Protein AF-N1Q3W8-F1 (afdb_monomer_lite)

pLDDT: mean 79.98, std 11.49, range [50.47, 94.69]

Foldseek 3Di:
DPDKADFLDDPPLTQPDMDDDPPPFDWPDKDFDAQQDADPVDGPGHRGHAWIWIWTADPPPAIEIEIEHDFYADDPPRSVVSLVRRVCSRVVCCVVPVVPHHYDYDYHSNDDDD

Sequence (114 aa):
YPYRTASSSDVPFGSGVNTLISYPSRPTTSRRSSGMIATWNRGTVSRLGGPTCMRMAIEDAFAVDLYDSDIDAGDEDGHIEARTSNLQHVVDPITAASAGHAVLVFGNANLRYT

Organism: Dothistroma septosporum (strain NZE10 / CBS 128990) (NCBI:txid675120)

Radius of gy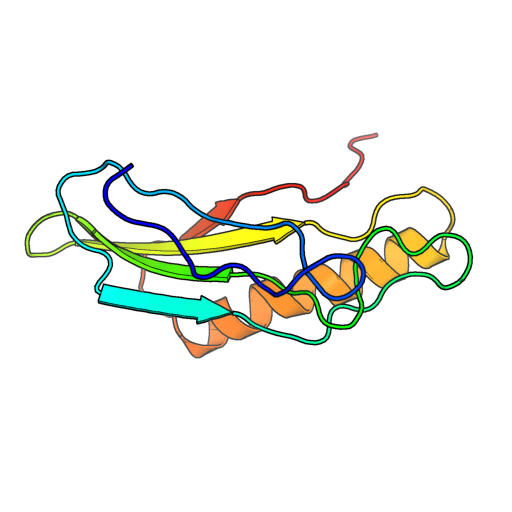ration: 14.75 Å; chains: 1; bounding box: 33×29×42 Å

Structure (mmCIF, N/CA/C/O backbone):
data_AF-N1Q3W8-F1
#
_entry.id   AF-N1Q3W8-F1
#
loop_
_atom_site.group_PDB
_atom_site.id
_atom_site.type_symbol
_atom_site.label_atom_id
_atom_site.label_alt_id
_atom_site.label_comp_id
_atom_site.label_asym_id
_atom_site.label_entity_id
_atom_site.label_seq_id
_atom_site.pdbx_PDB_ins_code
_atom_site.Cartn_x
_atom_site.Cartn_y
_atom_site.Cartn_z
_atom_site.occupancy
_atom_site.B_iso_or_equiv
_atom_site.auth_seq_id
_atom_site.auth_comp_id
_atom_site.auth_asym_id
_atom_site.auth_atom_id
_atom_site.pdbx_PDB_model_num
ATOM 1 N N . TYR A 1 1 ? -1.978 18.566 11.628 1.00 60.06 1 TYR A N 1
ATOM 2 C CA . TYR A 1 1 ? -2.890 17.458 11.313 1.00 60.06 1 TYR A CA 1
ATOM 3 C C . TYR A 1 1 ? -2.635 16.343 12.336 1.00 60.06 1 TYR A C 1
ATOM 5 O O . TYR A 1 1 ? -1.460 16.092 12.588 1.00 60.06 1 TYR A O 1
ATOM 13 N N . PRO A 1 2 ? -3.659 15.795 13.024 1.00 80.00 2 PRO A N 1
ATOM 14 C CA . PRO A 1 2 ? -3.485 15.187 14.354 1.00 80.00 2 PRO A CA 1
ATOM 15 C C . PRO A 1 2 ? -2.727 13.853 14.366 1.00 80.00 2 PRO A C 1
ATOM 17 O O . PRO A 1 2 ? -1.972 13.613 15.306 1.00 80.00 2 PRO A O 1
ATOM 20 N N . TYR A 1 3 ? -2.842 13.032 13.315 1.00 80.81 3 TYR A N 1
ATOM 21 C CA . TYR A 1 3 ? -2.086 11.784 13.184 1.00 80.81 3 TYR A CA 1
ATOM 22 C C . TYR A 1 3 ? -1.424 11.669 11.807 1.00 80.81 3 TYR A C 1
ATOM 24 O O . TYR A 1 3 ? -2.030 12.013 10.790 1.00 80.81 3 TYR A O 1
ATOM 32 N N . ARG A 1 4 ? -0.173 11.188 11.774 1.00 82.56 4 ARG A N 1
ATOM 33 C CA . ARG A 1 4 ? 0.591 10.960 10.538 1.00 82.56 4 ARG A CA 1
ATOM 34 C C . ARG A 1 4 ? 1.536 9.765 10.649 1.00 82.56 4 ARG A C 1
ATOM 36 O O . ARG A 1 4 ? 2.046 9.495 11.737 1.00 82.56 4 ARG A O 1
ATOM 43 N N . THR A 1 5 ? 1.821 9.100 9.533 1.00 81.06 5 THR A N 1
ATOM 44 C CA . THR A 1 5 ? 2.928 8.132 9.447 1.00 81.06 5 THR A CA 1
ATOM 45 C C . THR A 1 5 ? 4.279 8.833 9.597 1.00 81.06 5 THR A C 1
ATOM 47 O O . THR A 1 5 ? 4.417 10.019 9.291 1.00 81.06 5 THR A O 1
ATOM 50 N N . ALA A 1 6 ? 5.300 8.098 10.043 1.00 79.25 6 ALA A N 1
ATOM 51 C CA . ALA A 1 6 ? 6.668 8.606 10.061 1.00 79.25 6 ALA A CA 1
ATOM 52 C C . ALA A 1 6 ? 7.213 8.791 8.633 1.00 79.25 6 ALA A C 1
ATOM 54 O O . ALA A 1 6 ? 7.027 7.921 7.771 1.00 79.25 6 ALA A O 1
ATOM 55 N N . SER A 1 7 ? 7.931 9.895 8.411 1.00 76.44 7 SER A N 1
ATOM 56 C CA . SER A 1 7 ? 8.646 10.146 7.159 1.00 76.44 7 SER A CA 1
ATOM 57 C C . SER A 1 7 ? 9.686 9.053 6.906 1.00 76.44 7 SER A C 1
ATOM 59 O O . SER A 1 7 ? 10.384 8.620 7.819 1.00 76.44 7 SER A O 1
ATOM 61 N N . SER A 1 8 ? 9.798 8.608 5.656 1.00 67.25 8 SER A N 1
ATOM 62 C CA . SER A 1 8 ? 10.648 7.484 5.233 1.00 67.25 8 SER A CA 1
ATOM 63 C C . SER A 1 8 ? 12.154 7.755 5.166 1.00 67.25 8 SER A C 1
ATOM 65 O O . SER A 1 8 ? 12.856 6.850 4.738 1.00 67.25 8 SER A O 1
ATOM 67 N N . SER A 1 9 ? 12.629 8.948 5.555 1.00 65.00 9 SER A N 1
ATOM 68 C CA . SER A 1 9 ? 13.968 9.528 5.291 1.00 65.00 9 SER A CA 1
ATOM 69 C C . SER A 1 9 ? 13.946 10.636 4.227 1.00 65.00 9 SER A C 1
ATOM 71 O O . SER A 1 9 ? 12.942 10.814 3.529 1.00 65.00 9 SER A O 1
ATOM 73 N N . ASP A 1 10 ? 15.045 11.386 4.151 1.00 66.75 10 ASP A N 1
ATOM 74 C CA . ASP A 1 10 ? 15.279 12.489 3.221 1.00 66.75 10 ASP A CA 1
ATOM 75 C C . ASP A 1 10 ? 15.572 11.988 1.798 1.00 66.75 10 ASP A C 1
ATOM 77 O O . ASP A 1 10 ? 15.852 10.809 1.548 1.00 66.75 10 ASP A O 1
ATOM 81 N N . VAL A 1 11 ? 15.512 12.905 0.834 1.00 62.69 11 VAL A N 1
ATOM 82 C CA . VAL A 1 11 ? 15.938 12.650 -0.548 1.00 62.69 11 VAL A CA 1
ATOM 83 C C . VAL A 1 11 ? 17.419 12.233 -0.552 1.00 62.69 11 VAL A C 1
ATOM 85 O O . VAL A 1 11 ? 18.218 12.899 0.109 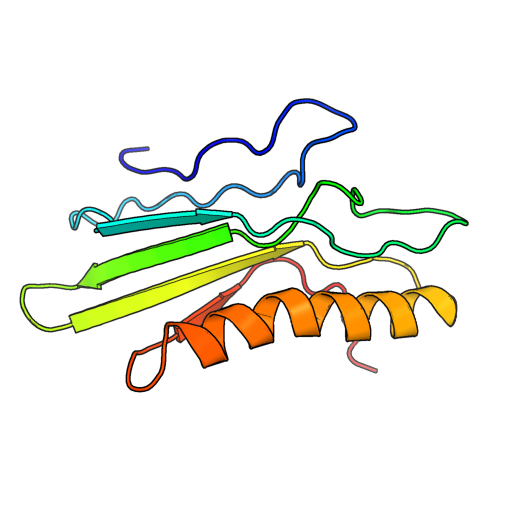1.00 62.69 11 VAL A O 1
ATOM 88 N N . PRO A 1 12 ? 17.828 11.175 -1.286 1.00 65.44 12 PRO A N 1
ATOM 89 C CA . PRO A 1 12 ? 17.070 10.366 -2.259 1.00 65.44 12 PRO A CA 1
ATOM 90 C C . PRO A 1 12 ? 16.541 9.018 -1.717 1.00 65.44 12 PRO A C 1
ATOM 92 O O . PRO A 1 12 ? 16.126 8.145 -2.481 1.00 65.44 12 PRO A O 1
ATOM 95 N N . PHE A 1 13 ? 16.599 8.800 -0.405 1.00 66.44 13 PHE A N 1
ATOM 96 C CA . PHE A 1 13 ? 16.345 7.491 0.210 1.00 66.44 13 PHE A CA 1
ATOM 97 C C . PHE A 1 13 ? 14.907 7.322 0.716 1.00 66.44 13 PHE A C 1
ATOM 99 O O . PHE A 1 13 ? 14.487 6.208 1.023 1.00 66.44 13 PHE A O 1
ATOM 106 N N . GLY A 1 14 ? 14.146 8.414 0.796 1.00 65.69 14 GLY A N 1
ATOM 107 C CA . GLY A 1 14 ? 12.733 8.386 1.145 1.00 65.69 14 GLY A CA 1
ATOM 108 C C . GLY A 1 14 ? 11.829 7.843 0.032 1.00 65.69 14 GLY A C 1
ATOM 109 O O . GLY A 1 14 ? 12.084 8.015 -1.154 1.00 65.69 14 GLY A O 1
ATOM 110 N N . SER A 1 15 ? 10.712 7.243 0.442 1.00 73.44 15 SER A N 1
ATOM 111 C CA . SER A 1 15 ? 9.580 6.865 -0.415 1.00 73.44 15 SER A CA 1
ATOM 112 C C . SER A 1 15 ? 8.749 8.047 -0.925 1.00 73.44 15 SER A C 1
ATOM 114 O O . SER A 1 15 ? 7.945 7.862 -1.820 1.00 73.44 15 SER A O 1
ATOM 116 N N . GLY A 1 16 ? 8.846 9.227 -0.299 1.00 76.25 16 GLY A N 1
ATOM 117 C CA . GLY A 1 16 ? 7.940 10.352 -0.577 1.00 76.25 16 GLY A CA 1
ATOM 118 C C . GLY A 1 16 ? 6.504 10.181 -0.049 1.00 76.25 16 GLY A C 1
ATOM 119 O O . GLY A 1 16 ? 5.745 11.145 -0.052 1.00 76.25 16 GLY A O 1
ATOM 120 N N . VAL A 1 17 ? 6.144 9.005 0.481 1.00 83.06 17 VAL A N 1
ATOM 121 C CA . VAL A 1 17 ? 4.778 8.668 0.914 1.00 83.06 17 VAL A CA 1
ATOM 122 C C . VAL A 1 17 ? 4.570 8.944 2.402 1.00 83.06 17 VAL A C 1
ATOM 124 O O . VAL A 1 17 ? 5.312 8.429 3.251 1.00 83.06 17 VAL A O 1
ATOM 127 N N . ASN A 1 18 ? 3.521 9.706 2.726 1.00 86.00 18 ASN A N 1
ATOM 128 C CA . ASN A 1 18 ? 3.043 9.926 4.089 1.00 86.00 18 ASN A CA 1
ATOM 129 C C . ASN A 1 18 ? 1.515 9.951 4.141 1.00 86.00 18 ASN A C 1
ATOM 131 O O . ASN A 1 18 ? 0.879 10.729 3.436 1.00 86.00 18 ASN A O 1
ATOM 135 N N . THR A 1 19 ? 0.949 9.206 5.086 1.00 86.25 19 THR A N 1
ATOM 136 C CA . THR A 1 19 ? -0.490 9.183 5.341 1.00 86.25 19 THR A CA 1
ATOM 137 C C . THR A 1 19 ? -0.839 10.112 6.495 1.00 86.25 19 THR A C 1
ATOM 139 O O . THR A 1 19 ? -0.171 10.116 7.533 1.00 86.25 19 THR A O 1
ATOM 142 N N . LEU A 1 20 ? -1.903 10.890 6.317 1.00 87.81 20 LEU A N 1
ATOM 143 C CA . LEU A 1 20 ? -2.459 11.811 7.299 1.00 87.81 20 LEU A CA 1
ATOM 144 C C . LEU A 1 20 ? -3.909 11.352 7.609 1.00 87.81 20 LEU A C 1
ATOM 146 O O . LEU A 1 20 ? -4.727 11.319 6.698 1.00 87.81 20 LEU A O 1
ATOM 150 N N . ILE A 1 21 ? -4.224 11.003 8.875 1.00 82.25 21 ILE A N 1
ATOM 151 C CA . ILE A 1 21 ? -5.608 10.864 9.448 1.00 82.25 21 ILE A CA 1
ATOM 152 C C . ILE A 1 21 ? -6.131 11.994 10.407 1.00 82.25 21 ILE A C 1
ATOM 154 O O . ILE A 1 21 ? -5.508 12.298 11.430 1.00 82.25 21 ILE A O 1
ATOM 158 N N . SER A 1 22 ? -7.255 12.646 10.070 1.00 84.56 22 SER A N 1
ATOM 159 C CA . SER A 1 22 ? -7.913 13.754 10.807 1.00 84.56 22 SER A CA 1
ATOM 160 C C . SER A 1 22 ? -9.180 13.289 11.483 1.00 84.56 22 SER A C 1
ATOM 162 O O . SER A 1 22 ? -9.815 14.045 12.214 1.00 84.56 22 SER A O 1
ATOM 164 N N . TYR A 1 23 ? -9.564 12.058 11.184 1.00 81.19 23 TYR A N 1
ATOM 165 C CA . TYR A 1 23 ? -10.642 11.388 11.851 1.00 81.19 23 TYR A CA 1
ATOM 166 C C . TYR A 1 23 ? -10.302 11.286 13.353 1.00 81.19 23 TYR A C 1
ATOM 168 O O . TYR A 1 23 ? -9.135 11.088 13.702 1.00 81.19 23 TYR A O 1
ATOM 176 N N . PRO A 1 24 ? -11.281 11.497 14.250 1.00 75.75 24 PRO A N 1
ATOM 177 C CA . PRO A 1 24 ? -11.030 11.633 15.684 1.00 75.75 24 PRO A CA 1
ATOM 178 C C . PRO A 1 24 ? -10.507 10.354 16.344 1.00 75.75 24 PRO A C 1
ATOM 180 O O . PRO A 1 24 ? -9.966 10.422 17.448 1.00 75.75 24 PRO A O 1
ATOM 183 N N . SER A 1 25 ? -10.641 9.196 15.694 1.00 70.19 25 SER A N 1
ATOM 184 C CA . SER A 1 25 ? -10.041 7.969 16.199 1.00 70.19 25 SER A CA 1
ATOM 185 C C . SER A 1 25 ? -8.533 7.934 15.950 1.00 70.19 25 SER A C 1
ATOM 187 O O . SER A 1 25 ? -8.001 8.349 14.916 1.00 70.19 25 SER A O 1
ATOM 189 N N . ARG A 1 26 ? -7.819 7.407 16.941 1.00 71.69 26 ARG A N 1
ATOM 190 C CA . ARG A 1 26 ? -6.369 7.279 16.890 1.00 71.69 26 ARG A CA 1
ATOM 191 C C . ARG A 1 26 ? -5.983 6.029 16.086 1.00 71.69 26 ARG A C 1
ATOM 193 O O . ARG A 1 26 ? -6.529 4.957 16.354 1.00 71.69 26 ARG A O 1
ATOM 200 N N . PRO A 1 27 ? -4.996 6.107 15.176 1.00 75.50 27 PRO A N 1
ATOM 201 C CA . PRO A 1 27 ? -4.422 4.910 14.579 1.00 75.50 27 PRO A CA 1
ATOM 202 C C . PRO A 1 27 ? -3.766 4.035 15.653 1.00 75.50 27 PRO A C 1
ATOM 204 O O . PRO A 1 27 ? -3.048 4.529 16.527 1.00 75.50 27 PRO A O 1
ATOM 207 N N . THR A 1 28 ? -4.009 2.729 15.590 1.00 74.38 28 THR A N 1
ATOM 208 C CA . THR A 1 28 ? -3.518 1.757 16.578 1.00 74.38 28 THR A CA 1
ATOM 209 C C . THR A 1 28 ? -2.170 1.165 16.184 1.00 74.38 28 THR A C 1
ATOM 211 O O . THR A 1 28 ? -1.401 0.749 17.049 1.00 74.38 28 THR A O 1
ATOM 214 N N . THR A 1 29 ? -1.836 1.179 14.892 1.00 75.88 29 THR A N 1
ATOM 215 C CA . THR A 1 29 ? -0.539 0.742 14.366 1.00 75.88 29 THR A CA 1
ATOM 216 C C . THR A 1 29 ? -0.091 1.640 13.215 1.00 75.88 29 THR A C 1
ATOM 218 O O . THR A 1 29 ? -0.910 2.211 12.503 1.00 75.88 29 THR A O 1
ATOM 221 N N . SER A 1 30 ? 1.224 1.766 13.022 1.00 76.81 30 SER A N 1
ATOM 222 C CA . SER A 1 30 ? 1.832 2.406 11.852 1.00 76.81 30 SER A CA 1
ATOM 223 C C . SER A 1 30 ? 3.128 1.674 11.527 1.00 76.81 30 SER A C 1
ATOM 225 O O . SER A 1 30 ? 4.007 1.561 12.381 1.00 76.81 30 SER A O 1
ATOM 227 N N . ARG A 1 31 ? 3.252 1.170 10.303 1.00 76.06 31 ARG A N 1
ATOM 228 C CA . ARG A 1 31 ? 4.405 0.426 9.789 1.00 76.06 31 ARG A CA 1
ATOM 229 C C . ARG A 1 31 ? 4.740 0.897 8.378 1.00 76.06 31 ARG A C 1
ATOM 231 O O . ARG A 1 31 ? 3.905 1.462 7.681 1.00 76.06 31 ARG A O 1
ATOM 238 N N . ARG A 1 32 ? 5.977 0.659 7.960 1.00 77.31 32 ARG A N 1
ATOM 239 C CA . ARG A 1 32 ? 6.443 0.899 6.595 1.00 77.31 32 ARG A CA 1
ATOM 240 C C . ARG A 1 32 ? 7.148 -0.355 6.114 1.00 77.31 32 ARG A C 1
ATOM 242 O O . ARG A 1 32 ? 7.949 -0.919 6.857 1.00 77.31 32 ARG A O 1
ATOM 249 N N . SER A 1 33 ? 6.820 -0.781 4.906 1.00 68.38 33 SER A N 1
ATOM 250 C CA . SER A 1 33 ? 7.561 -1.818 4.201 1.00 68.38 33 SER A CA 1
ATOM 251 C C . SER A 1 33 ? 8.694 -1.170 3.399 1.00 68.38 33 SER A C 1
ATOM 253 O O . SER A 1 33 ? 8.596 -0.006 3.006 1.00 68.38 33 SER A O 1
ATOM 255 N N . SER A 1 34 ? 9.789 -1.894 3.202 1.00 65.06 34 SER A N 1
ATOM 256 C CA . SER A 1 34 ? 10.953 -1.464 2.426 1.00 65.06 34 SER A CA 1
ATOM 257 C C . SER A 1 34 ? 11.211 -2.437 1.276 1.00 65.06 34 SER A C 1
ATOM 259 O O . SER A 1 34 ? 10.780 -3.590 1.324 1.00 65.06 34 SER A O 1
ATOM 261 N N . GLY A 1 35 ? 11.936 -1.982 0.252 1.00 60.81 35 GLY A N 1
ATOM 262 C CA . GLY A 1 35 ? 12.439 -2.861 -0.804 1.00 60.81 35 GLY A CA 1
ATOM 263 C C . GLY A 1 35 ? 11.628 -2.883 -2.097 1.00 60.81 35 GLY A C 1
ATOM 264 O O . GLY A 1 35 ? 11.688 -3.890 -2.793 1.00 60.81 35 GLY A O 1
ATOM 265 N N . MET A 1 36 ? 10.899 -1.814 -2.448 1.00 64.88 36 MET A N 1
ATOM 266 C CA . MET A 1 36 ? 10.297 -1.729 -3.786 1.00 64.88 36 MET A CA 1
ATOM 267 C C . MET A 1 36 ? 11.376 -1.720 -4.880 1.00 64.88 36 MET A C 1
ATOM 269 O O . MET A 1 36 ? 12.432 -1.107 -4.741 1.00 64.88 36 MET A O 1
ATOM 273 N N . ILE A 1 37 ? 11.118 -2.402 -5.993 1.00 61.34 37 ILE A N 1
ATOM 274 C CA . ILE A 1 37 ? 12.024 -2.446 -7.145 1.00 61.34 37 ILE A CA 1
ATOM 275 C C . ILE A 1 37 ? 11.661 -1.317 -8.111 1.00 61.34 37 ILE A C 1
ATOM 277 O O . ILE A 1 37 ? 10.496 -1.151 -8.443 1.00 61.34 37 ILE A O 1
ATOM 281 N N . ALA A 1 38 ? 12.658 -0.580 -8.597 1.00 59.56 38 ALA A N 1
ATOM 282 C CA . ALA A 1 38 ? 12.479 0.421 -9.647 1.00 59.56 38 ALA A CA 1
ATOM 283 C C . ALA A 1 38 ? 13.347 0.101 -10.865 1.00 59.56 38 ALA A C 1
ATOM 285 O O . ALA A 1 38 ? 14.445 -0.469 -10.730 1.00 59.56 38 ALA A O 1
ATOM 286 N N . THR A 1 39 ? 12.870 0.506 -12.041 1.00 58.06 39 THR A N 1
ATOM 287 C CA . THR A 1 39 ? 13.570 0.307 -13.316 1.00 58.06 39 THR A CA 1
ATOM 288 C C . THR A 1 39 ? 14.819 1.191 -13.381 1.00 58.06 39 THR A C 1
ATOM 290 O O . THR A 1 39 ? 14.767 2.391 -13.122 1.00 58.06 39 THR A O 1
ATOM 293 N N . TRP A 1 40 ? 15.976 0.609 -13.723 1.00 52.62 40 TRP A N 1
ATOM 294 C CA . TRP A 1 40 ? 17.284 1.286 -13.639 1.00 52.62 40 TRP A CA 1
ATOM 295 C C . TRP A 1 40 ? 17.427 2.494 -14.579 1.00 52.62 40 TRP A C 1
ATOM 297 O O . TRP A 1 40 ? 18.239 3.376 -14.308 1.00 52.62 40 TRP A O 1
ATOM 307 N N . ASN A 1 41 ? 16.655 2.561 -15.672 1.00 50.47 41 ASN A N 1
ATOM 308 C CA . ASN A 1 41 ? 16.838 3.622 -16.665 1.00 50.47 41 ASN A CA 1
ATOM 309 C C . ASN A 1 41 ? 16.301 4.993 -16.195 1.00 50.47 41 ASN A C 1
ATOM 311 O O . ASN A 1 41 ? 16.799 6.005 -16.685 1.00 50.47 41 ASN A O 1
ATOM 315 N N . ARG A 1 42 ? 15.344 5.032 -15.248 1.00 54.47 42 ARG A N 1
ATOM 316 C CA . ARG A 1 42 ? 14.655 6.240 -14.746 1.00 54.47 42 ARG A CA 1
ATOM 317 C C . ARG A 1 42 ? 13.904 5.969 -13.431 1.00 54.47 42 ARG A C 1
ATOM 319 O O . ARG A 1 42 ? 12.750 6.354 -13.307 1.00 54.47 42 ARG A O 1
ATOM 326 N N . GLY A 1 43 ? 14.511 5.269 -12.470 1.00 53.31 43 GLY A N 1
ATOM 327 C CA . GLY A 1 43 ? 13.811 4.829 -11.255 1.00 53.31 43 GLY A CA 1
ATOM 328 C C . GLY A 1 43 ? 13.058 5.970 -10.565 1.00 53.31 43 GLY A C 1
ATOM 329 O O . GLY A 1 43 ? 13.679 6.866 -9.995 1.00 53.31 43 GLY A O 1
ATOM 330 N N . THR A 1 44 ? 11.725 5.953 -10.646 1.00 60.59 44 THR A N 1
ATO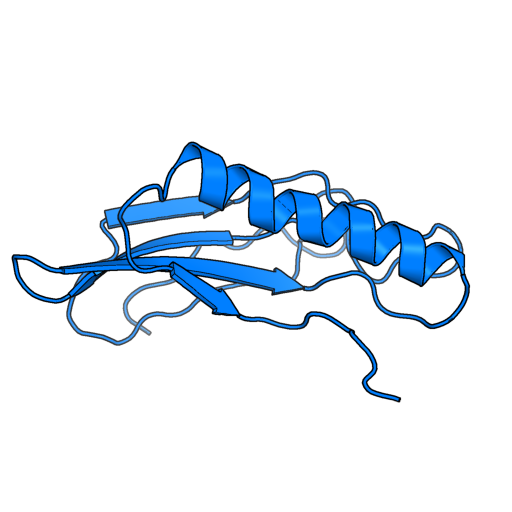M 331 C CA . THR A 1 44 ? 10.865 6.987 -10.046 1.00 60.59 44 THR A CA 1
ATOM 332 C C . THR A 1 44 ? 10.518 6.661 -8.598 1.00 60.59 44 THR A C 1
ATOM 334 O O . THR A 1 44 ? 10.055 7.528 -7.865 1.00 60.59 44 THR A O 1
ATOM 337 N N . VAL A 1 45 ? 10.782 5.422 -8.180 1.00 63.69 45 VAL A N 1
ATOM 338 C CA . VAL A 1 45 ? 10.606 4.910 -6.823 1.00 63.69 45 VAL A CA 1
ATOM 339 C C . VAL A 1 45 ? 11.966 4.558 -6.219 1.00 63.69 45 VAL A C 1
ATOM 341 O O . VAL A 1 45 ? 12.830 3.962 -6.865 1.00 63.69 45 VAL A O 1
ATOM 344 N N . SER A 1 46 ? 12.186 4.941 -4.960 1.00 62.84 46 SER A N 1
ATOM 345 C CA . SER A 1 46 ? 13.422 4.602 -4.247 1.00 62.84 46 SER A CA 1
ATOM 346 C C . SER A 1 46 ? 13.416 3.127 -3.847 1.00 62.84 46 SER A C 1
ATOM 348 O O . SER A 1 46 ? 12.448 2.664 -3.250 1.00 62.84 46 SER A O 1
ATOM 350 N N . ARG A 1 47 ? 14.525 2.402 -4.069 1.00 60.22 47 ARG A N 1
ATOM 351 C CA . ARG A 1 47 ? 14.680 1.001 -3.614 1.00 60.22 47 ARG A CA 1
ATOM 352 C C . ARG A 1 47 ? 14.600 0.827 -2.095 1.00 60.22 47 ARG A C 1
ATOM 354 O O . ARG A 1 47 ? 14.408 -0.277 -1.593 1.00 60.22 47 ARG A O 1
ATOM 361 N N . LEU A 1 48 ? 14.770 1.923 -1.359 1.00 56.06 48 LEU A N 1
ATOM 362 C CA . LEU A 1 48 ? 14.624 1.981 0.095 1.00 56.06 48 LEU A CA 1
ATOM 363 C C . LEU A 1 48 ? 13.220 2.444 0.522 1.00 56.06 48 LEU A C 1
ATOM 365 O O . LEU A 1 48 ? 12.882 2.377 1.703 1.00 56.06 48 LEU A O 1
ATOM 369 N N . GLY A 1 49 ? 12.399 2.878 -0.438 1.00 63.56 49 GLY A N 1
ATOM 370 C CA . GLY A 1 49 ? 10.996 3.216 -0.267 1.00 63.56 49 GLY A CA 1
ATOM 371 C C . GLY A 1 49 ? 10.082 1.999 -0.404 1.00 63.56 49 GLY A C 1
ATOM 372 O O . GLY A 1 49 ? 10.446 0.964 -0.964 1.00 63.56 49 GLY A O 1
ATOM 373 N N . GLY A 1 50 ? 8.888 2.118 0.160 1.00 75.94 50 GLY A N 1
ATOM 374 C CA . GLY A 1 50 ? 7.857 1.096 0.108 1.00 75.94 50 GLY A CA 1
ATOM 375 C C . GLY A 1 50 ? 6.564 1.590 0.749 1.00 75.94 50 GLY A C 1
ATOM 376 O O . GLY A 1 50 ? 6.533 2.714 1.280 1.00 75.94 50 GLY A O 1
ATOM 377 N N . PRO A 1 51 ? 5.498 0.775 0.691 1.00 84.75 51 PRO A N 1
ATOM 378 C CA . PRO A 1 51 ? 4.181 1.207 1.120 1.00 84.75 51 PRO A CA 1
ATOM 379 C C . PRO A 1 51 ? 4.147 1.447 2.632 1.00 84.75 51 PRO A C 1
ATOM 381 O O . PRO A 1 51 ? 4.853 0.786 3.409 1.00 84.75 51 PRO A O 1
ATOM 384 N N . THR A 1 52 ? 3.316 2.389 3.071 1.00 87.38 52 THR A N 1
ATOM 385 C CA . THR A 1 52 ? 2.953 2.499 4.487 1.00 87.38 52 THR A CA 1
ATOM 386 C C . THR A 1 52 ? 1.748 1.615 4.769 1.00 87.38 52 THR A C 1
ATOM 388 O O . THR A 1 52 ? 0.900 1.387 3.913 1.00 87.38 52 THR A O 1
ATOM 391 N N . CYS A 1 53 ? 1.687 1.102 5.991 1.00 88.69 53 CYS A N 1
ATOM 392 C CA . CYS A 1 53 ? 0.547 0.376 6.521 1.00 88.69 53 CYS A CA 1
ATOM 393 C C . CYS A 1 53 ? 0.148 1.005 7.855 1.00 88.69 53 CYS A C 1
ATOM 395 O O . CYS A 1 53 ? 0.997 1.261 8.714 1.00 88.69 53 CYS A O 1
ATOM 397 N N . MET A 1 54 ? -1.140 1.252 8.047 1.00 88.31 54 MET A N 1
ATOM 398 C CA . MET A 1 54 ? -1.679 1.826 9.274 1.00 88.31 54 MET A CA 1
ATOM 399 C C . MET A 1 54 ? -3.048 1.224 9.572 1.00 88.31 54 MET A C 1
ATOM 401 O O . MET A 1 54 ? -3.896 1.186 8.692 1.00 88.31 54 MET A O 1
ATOM 405 N N . ARG A 1 55 ? -3.296 0.798 10.815 1.00 89.06 55 ARG A N 1
ATOM 406 C CA . ARG A 1 55 ? -4.646 0.411 11.252 1.00 89.06 55 ARG A CA 1
ATOM 407 C C . ARG A 1 55 ? -5.333 1.589 11.918 1.00 89.06 55 ARG A C 1
ATOM 409 O O . ARG A 1 55 ? -4.828 2.124 12.908 1.00 89.06 55 ARG A O 1
ATOM 416 N N . MET A 1 56 ? -6.501 1.958 11.408 1.00 87.56 56 MET A N 1
ATOM 417 C CA . MET A 1 56 ? -7.378 2.966 11.994 1.00 87.56 56 MET A CA 1
ATOM 418 C C . MET A 1 56 ? -8.607 2.278 12.586 1.00 87.56 56 MET A C 1
ATOM 420 O O . MET A 1 56 ? -9.360 1.638 11.859 1.00 87.56 56 MET A O 1
ATOM 424 N N . ALA A 1 57 ? -8.817 2.405 13.896 1.00 85.06 57 ALA A N 1
ATOM 425 C CA . ALA A 1 57 ? -10.084 2.004 14.507 1.00 85.06 57 ALA A CA 1
ATOM 426 C C . ALA A 1 57 ? -11.187 2.979 14.068 1.00 85.06 57 ALA A C 1
ATOM 428 O O . ALA A 1 57 ? -10.935 4.172 13.981 1.00 85.06 57 ALA A O 1
ATOM 429 N N . ILE A 1 58 ? -12.392 2.516 13.784 1.00 82.81 58 ILE A N 1
ATOM 430 C CA . ILE A 1 58 ? -13.572 3.334 13.508 1.00 82.81 58 ILE A CA 1
ATOM 431 C C . ILE A 1 58 ? -14.605 2.908 14.541 1.00 82.81 58 ILE A C 1
ATOM 433 O O . ILE A 1 58 ? -15.097 1.784 14.498 1.00 82.81 58 ILE A O 1
ATOM 437 N N . GLU A 1 59 ? -14.890 3.794 15.494 1.00 79.06 59 GLU A N 1
ATOM 438 C CA . GLU A 1 59 ? -15.682 3.444 16.680 1.00 79.06 59 GLU A CA 1
ATOM 439 C C . GLU A 1 59 ? -15.087 2.227 17.427 1.00 79.06 59 GLU A C 1
ATOM 441 O O . GLU A 1 59 ? -13.948 1.820 17.181 1.00 79.06 59 GLU A O 1
ATOM 446 N N . ASP A 1 60 ? -15.822 1.662 18.383 1.00 72.88 60 ASP A N 1
ATOM 447 C CA . ASP A 1 60 ? -15.286 0.615 19.263 1.00 72.88 60 ASP A CA 1
ATOM 448 C C . ASP A 1 60 ? -15.174 -0.765 18.586 1.00 72.88 60 ASP A C 1
ATOM 450 O O . ASP A 1 60 ? -14.483 -1.646 19.096 1.00 72.88 60 ASP A O 1
ATOM 454 N N . ALA A 1 61 ? -15.837 -0.969 17.441 1.00 77.38 61 ALA A N 1
ATOM 455 C CA . ALA A 1 61 ? -15.997 -2.291 16.828 1.00 77.38 61 ALA A CA 1
ATOM 456 C C . ALA A 1 61 ? -15.440 -2.426 15.403 1.00 77.38 61 ALA A C 1
ATOM 458 O O . ALA A 1 61 ? -15.288 -3.553 14.929 1.00 77.38 61 ALA A O 1
ATOM 459 N N . PHE A 1 62 ? -15.131 -1.328 14.708 1.00 84.25 62 PHE A N 1
ATOM 460 C CA . PHE A 1 62 ? -14.655 -1.392 13.327 1.00 84.25 62 PHE A CA 1
ATOM 461 C C . PHE A 1 62 ? -13.192 -0.978 13.234 1.00 84.25 62 PHE A C 1
ATOM 463 O O . PHE A 1 62 ? -12.683 -0.183 14.017 1.00 84.25 62 PHE A O 1
ATOM 470 N N . ALA A 1 63 ? -12.485 -1.534 12.260 1.00 87.06 63 ALA A N 1
ATOM 471 C CA . ALA A 1 63 ? -11.143 -1.099 11.922 1.00 87.06 63 ALA A CA 1
ATOM 472 C C . ALA A 1 63 ? -10.948 -1.194 10.414 1.00 87.06 63 ALA A C 1
ATOM 474 O O . ALA A 1 63 ? -11.476 -2.101 9.766 1.00 87.06 63 ALA A O 1
ATOM 475 N N . VAL A 1 64 ? -10.178 -0.256 9.876 1.00 91.12 64 VAL A N 1
ATOM 476 C CA . VAL A 1 64 ? -9.754 -0.254 8.479 1.00 91.12 64 VAL A CA 1
ATOM 477 C C . VAL A 1 64 ? -8.236 -0.266 8.441 1.00 91.12 64 VAL A C 1
ATOM 479 O O . VAL A 1 64 ? -7.576 0.544 9.101 1.00 91.12 64 VAL A O 1
ATOM 482 N N . ASP A 1 65 ? -7.693 -1.190 7.659 1.00 92.56 65 ASP A N 1
ATOM 483 C CA . ASP A 1 65 ? -6.276 -1.239 7.339 1.00 92.56 65 ASP A CA 1
ATOM 484 C C . ASP A 1 65 ? -5.999 -0.395 6.101 1.00 92.56 65 ASP A C 1
ATOM 486 O O . ASP A 1 65 ? -6.535 -0.629 5.020 1.00 92.56 65 ASP A O 1
ATOM 490 N N . LEU A 1 66 ? -5.174 0.623 6.292 1.00 92.06 66 LEU A N 1
ATOM 491 C CA . LEU A 1 66 ? -4.800 1.618 5.304 1.00 92.06 66 LEU A CA 1
ATOM 492 C C . LEU A 1 66 ? -3.446 1.244 4.709 1.00 92.06 66 LEU A C 1
ATOM 494 O O . LEU A 1 66 ? -2.477 1.087 5.457 1.00 92.06 66 LEU A O 1
ATOM 498 N N . TYR A 1 67 ? -3.378 1.151 3.384 1.00 92.50 67 TYR A N 1
ATOM 499 C CA . TYR A 1 67 ? -2.150 0.909 2.633 1.00 92.50 67 TYR A CA 1
ATOM 500 C C . TYR A 1 67 ? -1.941 2.027 1.614 1.00 92.50 67 TYR A C 1
ATOM 502 O O . TYR A 1 67 ? -2.720 2.149 0.670 1.00 92.50 67 TYR A O 1
ATOM 510 N N . ASP A 1 68 ? -0.900 2.833 1.821 1.00 91.50 68 ASP A N 1
ATOM 511 C CA . ASP A 1 68 ? -0.532 3.964 0.961 1.00 91.50 68 ASP A CA 1
ATOM 512 C C . ASP A 1 68 ? 0.742 3.623 0.190 1.00 91.50 68 ASP A C 1
ATOM 514 O O . ASP A 1 68 ? 1.719 3.138 0.775 1.00 91.50 68 ASP A O 1
ATOM 518 N N . SER A 1 69 ? 0.752 3.864 -1.116 1.00 89.38 69 SER A N 1
ATOM 519 C CA . SER A 1 69 ? 1.879 3.512 -1.977 1.00 89.38 69 SER A CA 1
ATOM 520 C C . SER A 1 69 ? 2.074 4.500 -3.120 1.00 89.38 69 SER A C 1
ATOM 522 O O . SER A 1 69 ? 1.121 5.077 -3.636 1.00 89.38 69 SER A O 1
ATOM 524 N N . ASP A 1 70 ? 3.324 4.651 -3.539 1.00 88.19 70 ASP A N 1
ATOM 525 C CA . ASP A 1 70 ? 3.687 5.243 -4.822 1.00 88.19 70 ASP A CA 1
ATOM 526 C C . ASP A 1 70 ? 4.471 4.172 -5.576 1.00 88.19 70 ASP A C 1
ATOM 528 O O . ASP A 1 70 ? 5.445 3.629 -5.053 1.00 88.19 70 ASP A O 1
ATOM 532 N N . ILE A 1 71 ? 3.949 3.772 -6.727 1.00 88.50 71 ILE A N 1
ATOM 533 C CA . ILE A 1 71 ? 4.373 2.604 -7.504 1.00 88.50 71 ILE A CA 1
ATOM 534 C C . ILE A 1 71 ? 5.221 3.077 -8.698 1.00 88.50 71 ILE A C 1
ATOM 536 O O . ILE A 1 71 ? 5.098 4.219 -9.118 1.00 88.50 71 ILE A O 1
ATOM 540 N N . ASP A 1 72 ? 6.093 2.243 -9.266 1.00 87.75 72 ASP A N 1
ATOM 541 C CA . ASP A 1 72 ? 6.975 2.640 -10.377 1.00 87.75 72 ASP A CA 1
ATOM 542 C C . ASP A 1 72 ? 6.226 3.289 -11.573 1.00 87.75 72 ASP A C 1
ATOM 544 O O . ASP A 1 72 ? 5.199 2.798 -12.059 1.00 87.75 72 ASP A O 1
ATOM 548 N N . ALA A 1 73 ? 6.743 4.423 -12.050 1.00 85.62 73 ALA A N 1
ATOM 549 C CA . ALA A 1 73 ? 6.173 5.223 -13.130 1.00 85.62 73 ALA A CA 1
ATOM 550 C C . ALA A 1 73 ? 7.039 5.128 -14.392 1.00 85.62 73 ALA A C 1
ATOM 552 O O . ALA A 1 73 ? 8.251 4.977 -14.304 1.00 85.62 73 ALA A O 1
ATOM 553 N N . GLY A 1 74 ? 6.414 5.267 -15.562 1.00 84.62 74 GLY A N 1
ATOM 554 C CA . GLY A 1 74 ? 7.058 5.078 -16.869 1.00 84.62 74 GLY A CA 1
ATOM 555 C C . GLY A 1 74 ? 6.257 4.124 -17.753 1.00 84.62 74 GLY A C 1
ATOM 556 O O . GLY A 1 74 ? 5.224 3.593 -17.321 1.00 84.62 74 GLY A O 1
ATOM 557 N N . ASP A 1 75 ? 6.686 3.927 -18.997 1.00 85.38 75 ASP A N 1
ATOM 558 C CA . ASP A 1 75 ? 5.921 3.165 -19.995 1.00 85.38 75 ASP A CA 1
ATOM 559 C C . ASP A 1 75 ? 6.700 2.216 -20.884 1.00 85.38 75 ASP A C 1
ATOM 561 O O . ASP A 1 75 ? 6.098 1.510 -21.689 1.00 85.38 75 ASP A O 1
ATOM 565 N N . GLU A 1 76 ? 8.000 2.1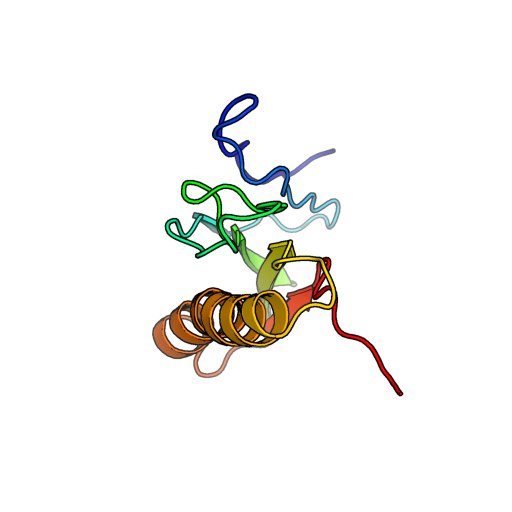17 -20.674 1.00 85.75 76 GLU A N 1
ATOM 566 C CA . GLU A 1 76 ? 8.797 1.013 -21.175 1.00 85.75 76 GLU A CA 1
ATOM 567 C C . GLU A 1 76 ? 8.439 -0.306 -20.459 1.00 85.75 76 GLU A C 1
ATOM 569 O O . GLU A 1 76 ? 7.973 -0.310 -19.315 1.00 85.75 76 GLU A O 1
ATOM 574 N N . ASP A 1 77 ? 8.705 -1.446 -21.105 1.00 86.31 77 ASP A N 1
ATOM 575 C CA . ASP A 1 77 ? 8.342 -2.784 -20.601 1.00 86.31 77 ASP A CA 1
ATOM 576 C C . ASP A 1 77 ? 8.854 -3.057 -19.175 1.00 86.31 77 ASP A C 1
ATOM 578 O O . ASP A 1 77 ? 8.136 -3.613 -18.342 1.00 86.31 77 ASP A O 1
ATOM 582 N N . GLY A 1 78 ? 10.059 -2.572 -18.852 1.00 84.62 78 GLY A N 1
ATOM 583 C CA . GLY A 1 78 ? 10.639 -2.701 -17.512 1.00 84.62 78 GLY A CA 1
ATOM 584 C C . GLY A 1 78 ? 9.793 -2.049 -16.412 1.00 84.62 78 GLY A C 1
ATOM 585 O O . GLY A 1 78 ? 9.736 -2.565 -15.298 1.00 84.62 78 GLY A O 1
ATOM 586 N N . HIS A 1 79 ? 9.063 -0.975 -16.728 1.00 84.44 79 HIS A N 1
ATOM 587 C CA . HIS A 1 79 ? 8.155 -0.335 -15.779 1.00 84.44 79 HIS A CA 1
ATOM 588 C C . HIS A 1 79 ? 6.915 -1.190 -15.509 1.00 84.44 79 HIS A C 1
ATOM 590 O O . HIS A 1 79 ? 6.413 -1.212 -14.391 1.00 84.44 79 HIS A O 1
ATOM 596 N N . ILE A 1 80 ? 6.417 -1.944 -16.494 1.00 86.50 80 ILE A N 1
ATOM 597 C CA . ILE A 1 80 ? 5.284 -2.862 -16.287 1.00 86.50 80 ILE A CA 1
ATOM 598 C C . ILE A 1 80 ? 5.690 -3.994 -15.331 1.00 86.50 80 ILE A C 1
ATOM 600 O O . ILE A 1 80 ? 4.945 -4.321 -14.399 1.00 86.50 80 ILE A O 1
ATOM 604 N N . GLU A 1 81 ? 6.888 -4.552 -15.512 1.00 86.56 81 GLU A N 1
ATOM 605 C CA . GLU A 1 81 ? 7.449 -5.570 -14.617 1.00 86.56 81 GLU A CA 1
ATOM 606 C C . GLU A 1 81 ? 7.686 -5.016 -13.204 1.00 86.56 81 GLU A C 1
ATOM 608 O O . GLU A 1 81 ? 7.267 -5.628 -12.216 1.00 86.56 81 GLU A O 1
ATOM 613 N N . ALA A 1 82 ? 8.283 -3.824 -13.095 1.00 86.25 82 ALA A N 1
ATOM 614 C CA . ALA A 1 82 ? 8.514 -3.154 -11.818 1.00 86.25 82 ALA A CA 1
ATOM 615 C C . ALA A 1 82 ? 7.200 -2.872 -11.076 1.00 86.25 82 ALA A C 1
ATOM 617 O O . ALA A 1 82 ? 7.092 -3.197 -9.894 1.00 86.25 82 ALA A O 1
ATOM 618 N N . ARG A 1 83 ? 6.162 -2.373 -11.763 1.00 88.56 83 ARG A N 1
ATOM 619 C CA . ARG A 1 83 ? 4.825 -2.175 -11.178 1.00 88.56 83 ARG A CA 1
ATOM 620 C C . ARG A 1 83 ? 4.219 -3.469 -10.662 1.00 88.56 83 ARG A C 1
ATOM 622 O O . ARG A 1 83 ? 3.698 -3.491 -9.550 1.00 88.56 83 ARG A O 1
ATOM 629 N N . THR A 1 84 ? 4.318 -4.547 -11.436 1.00 88.12 84 THR A N 1
ATOM 630 C CA . THR A 1 84 ? 3.825 -5.867 -11.020 1.00 88.12 84 THR A CA 1
ATOM 631 C C . THR A 1 84 ? 4.516 -6.317 -9.732 1.00 88.12 84 THR A C 1
ATOM 633 O O . THR A 1 84 ? 3.850 -6.704 -8.772 1.00 88.12 84 THR A O 1
ATOM 636 N N . SER A 1 85 ? 5.843 -6.177 -9.660 1.00 87.69 85 SER A N 1
ATOM 637 C CA . SER A 1 85 ? 6.606 -6.458 -8.441 1.00 87.69 85 SER A CA 1
ATOM 638 C C . SER A 1 85 ? 6.214 -5.536 -7.280 1.00 87.69 85 SER A C 1
ATOM 640 O O . SER A 1 85 ? 6.007 -6.009 -6.168 1.00 87.69 85 SER A O 1
ATOM 642 N N . ASN A 1 86 ? 6.066 -4.229 -7.509 1.00 88.06 86 ASN A N 1
ATOM 643 C CA . ASN A 1 86 ? 5.705 -3.259 -6.471 1.00 88.06 86 ASN A CA 1
ATOM 644 C C . ASN A 1 86 ? 4.317 -3.521 -5.879 1.00 88.06 86 ASN A C 1
ATOM 646 O O . ASN A 1 86 ? 4.144 -3.401 -4.667 1.00 88.06 86 ASN A O 1
ATOM 650 N N . LEU A 1 87 ? 3.344 -3.911 -6.708 1.00 89.31 87 LEU A N 1
ATOM 651 C CA . LEU A 1 87 ? 2.014 -4.300 -6.241 1.00 89.31 87 LEU A CA 1
ATOM 652 C C . LEU A 1 87 ? 2.087 -5.503 -5.297 1.00 89.31 87 LEU A C 1
ATOM 654 O O . LEU A 1 87 ? 1.356 -5.535 -4.308 1.00 89.31 87 LEU A O 1
ATOM 658 N N . GLN A 1 88 ? 3.019 -6.435 -5.512 1.00 90.12 88 GLN A N 1
ATOM 659 C CA . GLN A 1 88 ? 3.233 -7.541 -4.577 1.00 90.12 88 GLN A CA 1
ATOM 660 C C . GLN A 1 88 ? 3.651 -7.043 -3.183 1.00 90.12 88 GLN A C 1
ATOM 662 O O . GLN A 1 88 ? 3.129 -7.526 -2.182 1.00 90.12 88 GLN A O 1
ATOM 667 N N . HIS A 1 89 ? 4.478 -5.993 -3.096 1.00 87.31 89 HIS A N 1
ATOM 668 C CA . HIS A 1 89 ? 4.845 -5.374 -1.812 1.00 87.31 89 HIS A CA 1
ATOM 669 C C . HIS A 1 89 ? 3.665 -4.706 -1.083 1.00 87.31 89 HIS A C 1
ATOM 671 O O . HIS A 1 89 ? 3.772 -4.443 0.117 1.00 87.31 89 HIS A O 1
ATOM 677 N N . VAL A 1 90 ? 2.553 -4.430 -1.774 1.00 90.00 90 VAL A N 1
ATOM 678 C CA . VAL A 1 90 ? 1.287 -3.975 -1.174 1.00 90.00 90 VAL A CA 1
ATOM 679 C C . VAL A 1 90 ? 0.415 -5.171 -0.776 1.00 90.00 90 VAL A C 1
ATOM 681 O O . VAL A 1 90 ? -0.146 -5.185 0.317 1.00 90.00 90 VAL A O 1
ATOM 684 N N . VAL A 1 91 ? 0.330 -6.197 -1.626 1.00 91.88 91 VAL A N 1
ATOM 685 C CA . VAL A 1 91 ? -0.525 -7.381 -1.421 1.00 91.88 91 VAL A CA 1
ATOM 686 C C . VAL A 1 91 ? -0.015 -8.297 -0.304 1.00 91.88 91 VAL A C 1
ATOM 688 O O . VAL A 1 91 ? -0.816 -8.799 0.490 1.00 91.88 91 VAL A O 1
ATOM 691 N N . ASP A 1 92 ? 1.296 -8.497 -0.193 1.00 91.06 92 ASP A N 1
ATOM 692 C CA . ASP A 1 92 ? 1.906 -9.352 0.833 1.00 91.06 92 ASP A CA 1
ATOM 693 C C . ASP A 1 92 ? 1.524 -8.938 2.264 1.00 91.06 92 ASP A C 1
ATOM 695 O O . ASP A 1 92 ? 1.017 -9.778 3.016 1.00 91.06 92 ASP A O 1
ATOM 699 N N . PRO A 1 93 ? 1.689 -7.666 2.684 1.00 88.62 93 PRO A N 1
ATOM 700 C CA . PRO A 1 93 ? 1.320 -7.264 4.035 1.00 88.62 93 PRO A CA 1
ATOM 701 C C . PRO A 1 93 ? -0.197 -7.242 4.267 1.00 88.62 93 PRO A C 1
ATOM 703 O O . PRO A 1 93 ? -0.611 -7.418 5.411 1.00 88.62 93 PRO A O 1
ATOM 706 N N . ILE A 1 94 ? -1.028 -7.065 3.230 1.00 92.56 94 ILE A N 1
ATOM 707 C CA . ILE A 1 94 ? -2.489 -7.241 3.336 1.00 92.56 94 ILE A CA 1
ATOM 708 C C . ILE A 1 94 ? -2.800 -8.702 3.675 1.00 92.56 94 ILE A C 1
ATOM 710 O O . ILE A 1 94 ? -3.495 -8.993 4.648 1.00 92.56 94 ILE A O 1
ATOM 714 N N . THR A 1 95 ? -2.224 -9.631 2.914 1.00 93.19 95 THR A N 1
ATOM 715 C CA . THR A 1 95 ? -2.435 -11.073 3.099 1.00 93.19 95 THR A CA 1
ATOM 716 C C . THR A 1 95 ? -1.948 -11.540 4.472 1.00 93.19 95 THR A C 1
ATOM 718 O O . THR A 1 95 ? -2.613 -12.337 5.130 1.00 93.19 95 THR A O 1
ATOM 721 N N . ALA A 1 96 ? -0.813 -11.012 4.939 1.00 90.94 96 ALA A N 1
ATOM 722 C CA . ALA A 1 96 ? -0.204 -11.410 6.204 1.00 90.94 96 ALA A CA 1
ATOM 723 C C . ALA A 1 96 ? -0.874 -10.812 7.457 1.00 90.94 96 ALA A C 1
ATOM 725 O O . ALA A 1 96 ? -0.766 -11.408 8.529 1.00 90.94 96 ALA A O 1
ATOM 726 N N . ALA A 1 97 ? -1.516 -9.637 7.366 1.00 88.50 97 ALA A N 1
ATOM 727 C CA . ALA A 1 97 ? -1.936 -8.874 8.554 1.00 88.50 97 ALA A CA 1
ATOM 728 C C . ALA A 1 97 ? -3.395 -8.375 8.562 1.00 88.50 97 ALA A C 1
ATOM 730 O O . ALA A 1 97 ? -3.847 -7.864 9.598 1.00 88.50 97 ALA A O 1
ATOM 731 N N . SER A 1 98 ? -4.131 -8.531 7.456 1.00 92.38 98 SER A N 1
ATOM 732 C CA . SER A 1 98 ? -5.474 -7.951 7.269 1.00 92.38 98 SER A CA 1
ATOM 733 C C . SER A 1 98 ? -6.566 -8.962 6.924 1.00 92.38 98 SER A C 1
ATOM 735 O O . SER A 1 98 ? -7.657 -8.573 6.509 1.00 92.38 98 SER A O 1
ATOM 737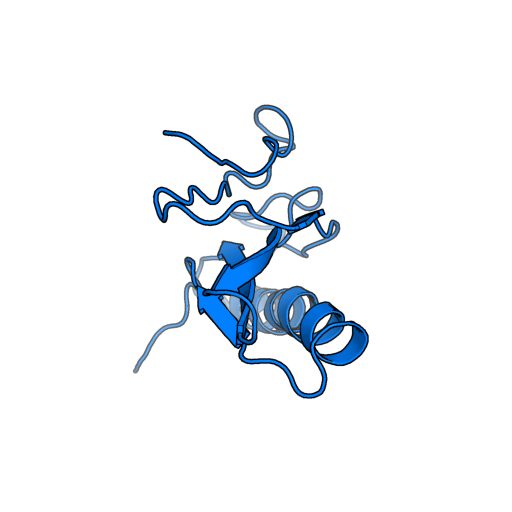 N N . ALA A 1 99 ? -6.317 -10.262 7.106 1.00 91.75 99 ALA A N 1
ATOM 738 C CA . ALA A 1 99 ? -7.342 -11.283 6.912 1.00 91.75 99 ALA A CA 1
ATOM 739 C C . ALA A 1 99 ? -8.571 -11.004 7.801 1.00 91.75 99 ALA A C 1
ATOM 741 O O . ALA A 1 99 ? -8.461 -10.923 9.023 1.00 91.75 99 ALA A O 1
ATOM 742 N N . GLY A 1 100 ? -9.742 -10.856 7.175 1.00 89.31 100 GLY A N 1
ATOM 743 C CA . GLY A 1 100 ? -11.001 -10.563 7.869 1.00 89.31 100 GLY A CA 1
ATOM 744 C C . GLY A 1 100 ? -11.222 -9.091 8.241 1.00 89.31 100 GLY A C 1
ATOM 745 O O . GLY A 1 100 ? -12.228 -8.790 8.878 1.00 89.31 100 GLY A O 1
ATOM 746 N N . HIS A 1 101 ? -10.336 -8.170 7.848 1.00 90.12 101 HIS A N 1
ATOM 747 C CA . HIS A 1 101 ? -10.521 -6.731 8.064 1.00 90.12 101 HIS A CA 1
ATOM 748 C C . HIS A 1 101 ? -10.960 -6.006 6.793 1.00 90.12 101 HIS A C 1
ATOM 750 O O . HIS A 1 101 ? -10.701 -6.452 5.675 1.00 90.12 101 HIS A O 1
ATOM 756 N N . ALA A 1 102 ? -11.586 -4.840 6.968 1.00 93.25 102 ALA A N 1
ATOM 757 C CA . ALA A 1 102 ? -11.750 -3.894 5.875 1.00 93.25 102 ALA A CA 1
ATOM 758 C C . ALA A 1 102 ? -10.380 -3.314 5.491 1.00 93.25 102 ALA A C 1
ATOM 760 O O . ALA A 1 102 ? -9.598 -2.924 6.360 1.00 93.25 102 ALA A O 1
ATOM 761 N N . VAL A 1 103 ? -10.105 -3.237 4.191 1.00 94.69 103 VAL A N 1
ATOM 762 C CA . VAL A 1 103 ? -8.836 -2.742 3.649 1.00 94.69 103 VAL A CA 1
ATOM 763 C C . VAL A 1 103 ? -9.110 -1.584 2.699 1.00 94.69 103 VAL A C 1
ATOM 765 O O . VAL A 1 103 ? -9.963 -1.692 1.819 1.00 94.69 103 VAL A O 1
ATOM 768 N N . LEU A 1 104 ? -8.365 -0.491 2.858 1.00 93.62 104 LEU A N 1
ATOM 769 C CA . LEU A 1 104 ? -8.305 0.613 1.907 1.00 93.62 104 LEU A CA 1
ATOM 770 C C . LEU A 1 104 ? -6.890 0.698 1.335 1.00 93.62 104 LEU A C 1
ATOM 772 O O . LEU A 1 104 ? -5.941 1.025 2.047 1.00 93.62 104 LEU A O 1
ATOM 776 N N . VAL A 1 105 ? -6.772 0.436 0.035 1.00 94.06 105 VAL A N 1
ATOM 777 C CA . VAL A 1 105 ? -5.539 0.646 -0.730 1.00 94.06 105 VAL A CA 1
ATOM 778 C C . VAL A 1 105 ? -5.669 1.954 -1.495 1.00 94.06 105 VAL A C 1
ATOM 780 O O . VAL A 1 105 ? -6.652 2.162 -2.206 1.00 94.06 105 VAL A O 1
ATOM 783 N N . PHE A 1 106 ? -4.697 2.844 -1.334 1.00 92.94 106 PHE A N 1
ATOM 784 C CA . PHE A 1 106 ? -4.684 4.152 -1.976 1.00 92.94 106 PHE A CA 1
ATOM 785 C C . PHE A 1 106 ? -3.251 4.605 -2.282 1.00 92.94 106 PHE A C 1
ATOM 787 O O . PHE A 1 106 ? -2.275 3.920 -1.970 1.00 92.94 106 PHE A O 1
ATOM 794 N N . GLY A 1 107 ? -3.149 5.749 -2.954 1.00 90.62 107 GLY A N 1
ATOM 795 C CA . GLY A 1 107 ? -1.893 6.304 -3.443 1.00 90.62 107 GLY A CA 1
ATOM 796 C C . GLY A 1 107 ? -1.821 6.283 -4.968 1.00 90.62 107 GLY A C 1
ATOM 797 O O . GLY A 1 107 ? -2.851 6.228 -5.648 1.00 90.62 107 GLY A O 1
ATOM 798 N N . ASN A 1 108 ? -0.612 6.366 -5.514 1.00 90.00 108 ASN A N 1
ATOM 799 C CA . ASN A 1 108 ? -0.387 6.441 -6.951 1.00 90.00 108 ASN A CA 1
ATOM 800 C C . ASN A 1 108 ? 0.078 5.090 -7.506 1.00 90.00 108 ASN A C 1
ATOM 802 O O . ASN A 1 108 ? 1.234 4.700 -7.363 1.00 90.00 108 ASN A O 1
ATOM 806 N N . ALA A 1 109 ? -0.831 4.381 -8.176 1.00 87.62 109 ALA A N 1
ATOM 807 C CA . ALA A 1 109 ? -0.524 3.093 -8.792 1.00 87.62 109 ALA A CA 1
ATOM 808 C C . ALA A 1 109 ? 0.246 3.217 -10.123 1.00 87.62 109 ALA A C 1
ATOM 810 O O . ALA A 1 109 ? 0.734 2.209 -10.633 1.00 87.62 109 ALA A O 1
ATOM 811 N N . ASN A 1 110 ? 0.307 4.418 -10.719 1.00 89.19 110 ASN A N 1
ATOM 812 C CA . ASN A 1 110 ? 0.877 4.682 -12.050 1.00 89.19 110 ASN A CA 1
ATOM 813 C C . ASN A 1 110 ? 0.397 3.708 -13.152 1.00 89.19 110 ASN A C 1
ATOM 815 O O . ASN A 1 110 ? 1.072 3.492 -14.160 1.00 89.19 110 ASN A O 1
ATOM 819 N 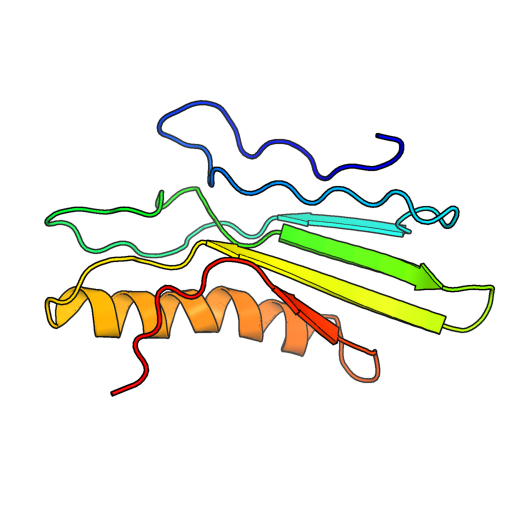N . LEU A 1 111 ? -0.792 3.122 -12.967 1.00 85.50 111 LEU A N 1
ATOM 820 C CA . LEU A 1 111 ? -1.431 2.242 -13.936 1.00 85.50 111 LEU A CA 1
ATOM 821 C C . LEU A 1 111 ? -2.095 3.075 -15.028 1.00 85.50 111 LEU A C 1
ATOM 823 O O . LEU A 1 111 ? -2.710 4.109 -14.764 1.00 85.50 111 LEU A O 1
ATOM 827 N N . ARG A 1 112 ? -1.999 2.590 -16.263 1.00 81.81 112 ARG A N 1
ATOM 828 C CA . ARG A 1 112 ? -2.693 3.168 -17.411 1.00 81.81 112 ARG A CA 1
ATOM 829 C C . ARG A 1 112 ? -3.937 2.341 -17.691 1.00 81.81 112 ARG A C 1
ATOM 831 O O . ARG A 1 112 ? -3.865 1.117 -17.735 1.00 81.81 112 ARG A O 1
ATOM 838 N N . TYR A 1 113 ? -5.058 3.021 -17.879 1.00 78.00 113 TYR A N 1
ATOM 839 C CA . TYR A 1 113 ? -6.250 2.426 -18.462 1.00 78.00 113 TYR A CA 1
ATOM 840 C C . TYR A 1 113 ? -6.238 2.768 -19.950 1.00 78.00 113 TYR A C 1
ATOM 842 O O . TYR A 1 113 ? -6.167 3.949 -20.298 1.00 78.00 113 TYR A O 1
ATOM 850 N N . THR A 1 114 ? -6.227 1.752 -20.804 1.00 67.44 114 THR A N 1
ATOM 851 C CA . THR A 1 114 ? -6.191 1.890 -22.266 1.00 67.44 114 THR A CA 1
ATOM 852 C C . THR A 1 114 ? -7.365 1.164 -22.878 1.00 67.44 114 THR A C 1
ATOM 854 O O . THR A 1 114 ? -7.585 0.008 -22.447 1.00 67.44 114 THR A O 1
#

Secondary structure (DSSP, 8-state):
--EEPPP--STTT------EE-SSSPEEEEEE-------TTS--S-TT---EEEEEEETTTEEEEEEEEE----SSHHHHHHHHHHHHHHHHHHHHH-TTSEEEEEEE--PPP-

=== Feature glossary ===
The record interleaves many kinds of information about one protein. Here is each kind framed as the question it answers.

Q: Are the domains correctly placed relative to each other?
A: Predicted aligned error is AlphaFold's pairwise confidence. Unlike pLDDT (per-residue), PAE is per-residue-pair and captures whether two parts of the structure are correctly placed relative to each other. Units are ångströms of expected positional error.

Q: Which residues are in helices, strands, or loops?
A: Eight-state secondary structure (DSSP): H is the canonical α-helix, G the tighter 3₁₀-helix, I the wider π-helix; E/B are β-structure, T and S are turns and bends, and '-' is everything else. DSSP derives these from the pattern of main-chain N–H···O=C hydrogen bonds, not from the sequence.

Q: What if only a Cα trace is available?
A: P-SEA three-state annotation labels each residue as helix, strand, or coil based purely on the geometry of the Cα trace. It serves as a fallback when the full backbone (and thus DSSP) is unavailable.

Q: What are the backbone torsion angles?
A: φ (phi) and ψ (psi) are the two rotatable backbone dihedrals per residue: φ is the C(i-1)–N–Cα–C torsion, ψ is the N–Cα–C–N(i+1) torsion, both in degrees on (−180°, 180°]. α-helical residues cluster near (−60°, −45°); β-strand residues near (−120°, +130°). A Ramachandran plot is simply a scatter of (φ, ψ) for every residue.

Q: What known structures does this most resemble?
A: Structural nearest neighbors (via Foldseek easy-search vs the PDB). Reported per hit: target PDB id, E-value, and alignment TM-score. A TM-score above ~0.5 is the conventional threshold for 'same fold'.

Q: What family and function is it annotated with?
A: Database cross-references. InterPro integrates a dozen domain/family signature databases into unified entries with residue-range hits. GO terms attach function/process/location labels with evidence codes. CATH codes position the fold in a four-level structural taxonomy. Organism is the NCBI-taxonomy species name.

Q: Which residues are buried vs exposed?
A: Solvent accessibility: the surface area of each residue that a 1.4 Å water probe can touch, in Å². When only backbone atoms are present the absolute values are lower than full-atom SASA (side chains contribute most of the area) and are flagged as backbone-only.

Q: What do the diagnostic plots show?
A: Three diagnostic plots accompany the record. The Cα contact map visualizes the tertiary structure as a 2D adjacency matrix (8 Å cutoff, sequence-local contacts suppressed). The Ramachandran plot shows the distribution of backbone (φ, ψ) torsions, with points in the α and β basins reflecting secondary structure content. The PAE plot shows AlphaFold's inter-residue confidence as a color matrix.

Q: What is the amino-acid chain?
A: The amino-acid sequence is the protein's primary structure: the linear order of residues from the N-terminus to the C-terminus, written in one-letter code. Everything else here — the 3D coordinates, the secondary structure, the domain annotations — is ultimately a consequence of this string.

Q: What do the rendered images show?
A: The six renders are orthographic views along the three Cartesian axes in both directions. Representation (cartoon, sticks, or surface) and color scheme (sequence-rainbow or by-chain) vary across proteins so the training set covers all the common visualization conventions.

Q: Where is each backbone atom in 3D?
A: The mmCIF table is the protein's shape written out atom by atom. For each backbone N, Cα, C, and carbonyl O, it records an (x, y, z) coordinate triple in Å plus the residue type, chain letter, and residue number.

Q: How mobile is each atom in the crystal?
A: For experimental (PDB) structures, the B-factor (temperature factor) quantifies the positional spread of each atom in the crystal — a combination of thermal vibration and static disorder — in units of Å². High B-factors mark flexible loops or poorly resolved regions; low B-factors mark the rigid, well-ordered core.

Q: How big and how compact is the whole molecule?
A: Three whole-structure scalars: the radius of gyration (RMS distance of Cα from centroid, in Å), the count of Cα–Cα contacts (pairs closer than 8 Å and separated by more than four residues in sequence — i.e. tertiary, not local, contacts), and the bounding-box dimensions. Together they distinguish compact globular folds from extended fibres or disordered chains.

Q: What does the local fold look like, residue by residue?
A: A 3Di character summarizes, for each residue, the relative orientation of the Cα frame of its nearest spatial neighbor. Because it encodes fold topology rather than chemistry, 3Di alignments detect remote structural similarity that sequence alignment misses.

Q: How confident is the AlphaFold model at each residue?
A: For AlphaFold models, the B-factor field carries pLDDT — the model's own estimate of local accuracy on a 0–100 scale. Regions with pLDDT<50 should be treated as essentially unmodeled; they often correspond to intrinsically disordered segments.